Protein AF-A0A661D6W8-F1 (afdb_monomer_lite)

pLDDT: mean 96.56, std 1.64, range [89.19, 98.56]

Fo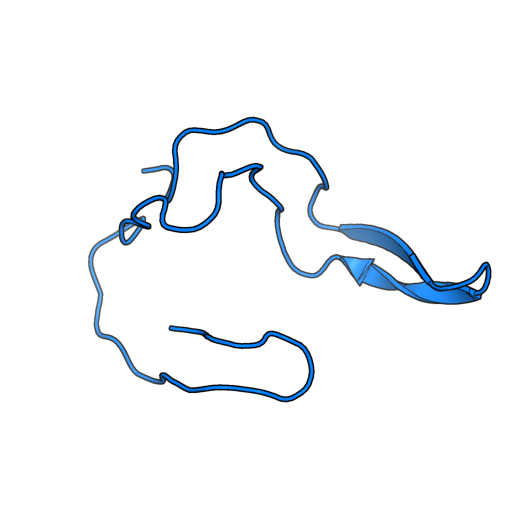ldseek 3Di:
DAFAPADWDFDAQQFDDDPNHTDGGDNDIDGDDDPPGGTHDPDDDDDPDWDQDPPPGTDD

Secondary structure (DSSP, 8-state):
--SS---EEE-TT-EEEETTEEEEEP-S-EE---TT-----SS-------EEETTTEEE-

Radius of gyration: 13.53 Å; chains: 1; bounding box: 23×24×39 Å

Sequence (60 aa):
MQPVKGRFTSSFGEQSYFNGQRRNPHTGLDIAAALGTPVAAPAAGKVVNTGHYFFTGEAV

Structure (mmCIF, N/CA/C/O backbone):
data_AF-A0A661D6W8-F1
#
_entry.id   AF-A0A661D6W8-F1
#
loop_
_atom_site.group_PDB
_atom_site.id
_atom_site.type_symbol
_atom_site.label_atom_id
_atom_site.label_alt_id
_atom_site.label_comp_id
_atom_site.label_asym_id
_atom_site.label_entity_id
_atom_site.label_seq_id
_atom_site.pdbx_PDB_ins_code
_atom_site.Cartn_x
_atom_site.Cartn_y
_atom_site.Cartn_z
_atom_site.occupancy
_atom_site.B_iso_or_equiv
_atom_site.auth_seq_id
_atom_site.auth_comp_id
_atom_site.auth_asym_id
_atom_site.auth_atom_id
_atom_site.pdbx_PDB_model_num
ATOM 1 N N . MET A 1 1 ? -5.457 4.704 -13.788 1.00 89.19 1 MET A N 1
ATOM 2 C CA . MET A 1 1 ? -6.689 4.068 -13.254 1.00 89.19 1 MET A CA 1
ATOM 3 C C . MET A 1 1 ? -6.489 3.825 -11.759 1.00 89.19 1 MET A C 1
ATOM 5 O O . MET A 1 1 ? -5.345 3.656 -11.362 1.00 89.19 1 MET A O 1
ATOM 9 N N . GLN A 1 2 ? -7.536 3.831 -10.928 1.00 93.50 2 GLN A N 1
ATOM 10 C CA . GLN A 1 2 ? -7.414 3.397 -9.527 1.00 93.50 2 GLN A CA 1
ATOM 11 C C . GLN A 1 2 ? -7.260 1.858 -9.463 1.00 93.50 2 GLN A C 1
ATOM 1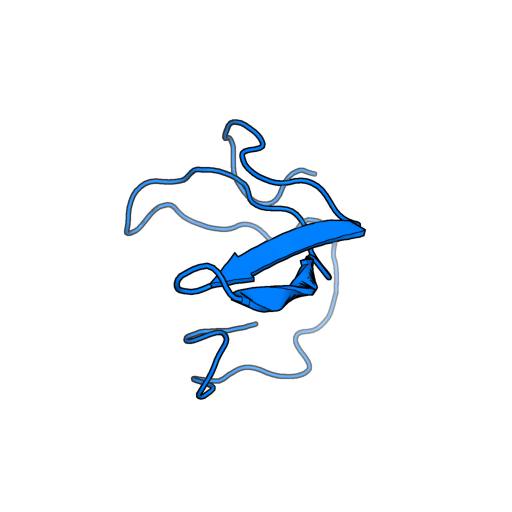3 O O . GLN A 1 2 ? -8.034 1.184 -10.143 1.00 93.50 2 GLN A O 1
ATOM 18 N N . PRO A 1 3 ? -6.325 1.293 -8.666 1.00 96.88 3 PRO A N 1
ATOM 19 C CA . PRO A 1 3 ? -6.093 -0.159 -8.610 1.00 96.88 3 PRO A CA 1
ATOM 20 C C . PRO A 1 3 ? -7.296 -0.979 -8.127 1.00 96.88 3 PRO A C 1
ATOM 22 O O . PRO A 1 3 ? -7.490 -2.115 -8.549 1.00 96.88 3 PRO A O 1
ATOM 25 N N . VAL A 1 4 ? -8.107 -0.395 -7.242 1.00 97.50 4 VAL A N 1
ATOM 26 C CA . VAL A 1 4 ? -9.322 -0.990 -6.671 1.00 97.50 4 VAL A CA 1
ATOM 27 C C . VAL A 1 4 ? -10.371 0.103 -6.513 1.00 97.50 4 VAL A C 1
ATOM 29 O O . VAL A 1 4 ? -10.037 1.222 -6.132 1.00 97.50 4 VAL A O 1
ATOM 32 N N . LYS A 1 5 ? -11.649 -0.203 -6.763 1.00 95.25 5 LYS A N 1
ATOM 33 C CA . LYS A 1 5 ? -12.748 0.707 -6.409 1.00 95.25 5 LYS A CA 1
ATOM 34 C C . LYS A 1 5 ? -12.964 0.675 -4.894 1.00 95.25 5 LYS A C 1
ATOM 36 O O . LYS A 1 5 ? -13.341 -0.363 -4.362 1.00 95.25 5 LYS A O 1
ATOM 41 N N . GLY A 1 6 ? -12.781 1.805 -4.218 1.00 94.81 6 GLY A N 1
ATOM 42 C CA . GLY A 1 6 ? -12.983 1.897 -2.773 1.00 94.81 6 GLY A CA 1
ATOM 43 C C . GLY A 1 6 ? -12.733 3.297 -2.225 1.00 94.81 6 GLY A C 1
ATOM 44 O O . GLY A 1 6 ? -12.168 4.155 -2.909 1.00 94.81 6 GLY A O 1
ATOM 45 N N . ARG A 1 7 ? -13.171 3.528 -0.983 1.00 96.50 7 ARG A N 1
ATOM 46 C CA . ARG A 1 7 ? -12.945 4.789 -0.264 1.00 96.50 7 ARG A CA 1
ATOM 47 C C . ARG A 1 7 ? -11.490 4.873 0.196 1.00 96.50 7 ARG A C 1
ATOM 49 O O . ARG A 1 7 ? -10.959 3.885 0.699 1.00 96.50 7 ARG A O 1
ATOM 56 N N . PHE A 1 8 ? -10.890 6.058 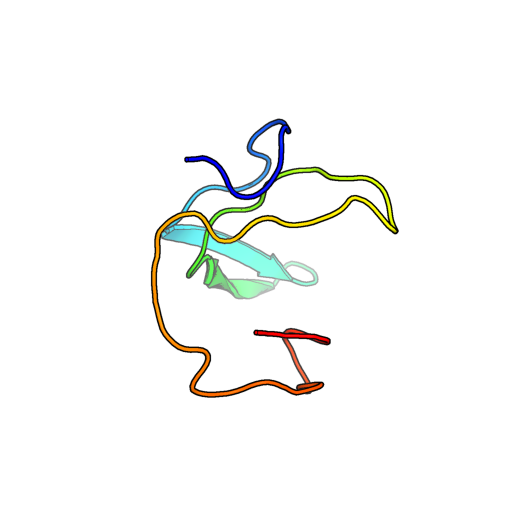0.101 1.00 95.69 8 PHE A N 1
ATOM 57 C CA . PHE A 1 8 ? -9.605 6.337 0.740 1.00 95.69 8 PHE A CA 1
ATOM 58 C C . PHE A 1 8 ? -9.766 6.389 2.256 1.00 95.69 8 PHE A C 1
ATOM 60 O O . PHE A 1 8 ? -10.606 7.132 2.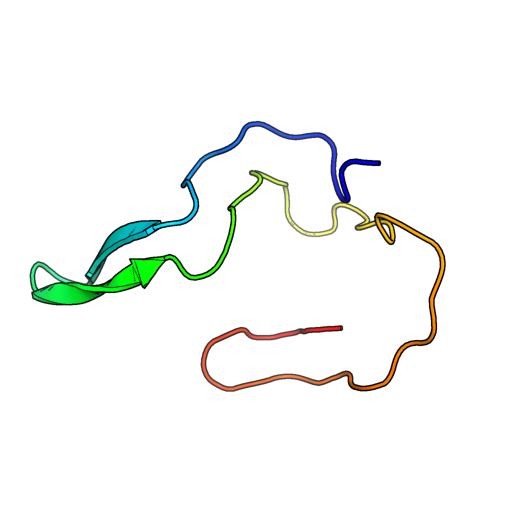766 1.00 95.69 8 PHE A O 1
ATOM 67 N N . THR A 1 9 ? -8.998 5.574 2.969 1.00 95.56 9 THR A N 1
ATOM 68 C CA . THR A 1 9 ? -9.092 5.462 4.432 1.00 95.56 9 THR A CA 1
ATOM 69 C C . THR A 1 9 ? -7.915 6.073 5.167 1.00 95.56 9 THR A C 1
ATOM 71 O O . THR A 1 9 ? -8.111 6.531 6.286 1.00 95.56 9 THR A O 1
ATOM 74 N N . SER A 1 10 ? -6.738 6.127 4.545 1.00 93.25 10 SER A N 1
ATOM 75 C CA . SER A 1 10 ? -5.572 6.851 5.054 1.00 93.25 10 SER A CA 1
ATOM 76 C C . SER A 1 10 ? -4.780 7.432 3.892 1.00 93.25 10 SER A C 1
ATOM 78 O O . SER A 1 10 ? -4.592 6.766 2.872 1.00 93.25 10 SER A O 1
ATOM 80 N N . SER A 1 11 ? -4.348 8.683 4.036 1.00 94.94 11 SER A N 1
ATOM 81 C CA . SER A 1 11 ? -3.669 9.433 2.974 1.00 94.94 11 SER A CA 1
ATOM 82 C C . SER A 1 11 ? -2.148 9.333 3.066 1.00 94.94 11 SER A C 1
ATOM 84 O O . SER A 1 11 ? -1.579 9.125 4.137 1.00 94.94 11 SER A O 1
ATOM 86 N N . PHE A 1 12 ? -1.479 9.577 1.940 1.00 96.06 12 PHE A N 1
ATOM 87 C CA . PHE A 1 12 ? -0.026 9.722 1.903 1.00 96.06 12 PHE A CA 1
ATOM 88 C C . PHE A 1 12 ? 0.454 10.844 2.829 1.00 96.06 12 PHE A C 1
ATOM 90 O O . PHE A 1 12 ? -0.104 11.942 2.837 1.00 96.06 12 PHE A O 1
ATOM 97 N N . GLY A 1 13 ? 1.513 10.570 3.592 1.00 96.25 13 GLY A N 1
ATOM 98 C CA . GLY A 1 13 ? 2.115 11.508 4.538 1.00 96.25 13 GLY A CA 1
ATOM 99 C C . GLY A 1 13 ? 1.366 11.637 5.865 1.00 96.25 13 GLY A C 1
ATOM 100 O O . GLY A 1 13 ? 1.826 12.363 6.747 1.00 96.25 13 GLY A O 1
ATOM 101 N N . GLU A 1 14 ? 0.248 10.931 6.047 1.00 96.62 14 GLU A N 1
ATOM 102 C CA . GLU A 1 14 ? -0.488 10.935 7.306 1.00 96.62 14 GLU A CA 1
ATOM 103 C C . GLU A 1 14 ? 0.358 10.351 8.447 1.00 96.62 14 GLU A C 1
ATOM 105 O O . GLU A 1 14 ? 1.043 9.334 8.304 1.00 96.62 14 GLU A O 1
ATOM 110 N N . GLN A 1 15 ? 0.336 11.004 9.608 1.00 96.94 15 GLN A N 1
ATOM 111 C CA . GLN A 1 15 ? 1.126 10.576 10.753 1.00 96.94 15 GLN A CA 1
ATOM 112 C C . GLN A 1 15 ? 0.568 9.278 11.354 1.00 96.94 15 GLN A C 1
ATOM 114 O O . GLN A 1 15 ? -0.506 9.278 11.947 1.00 96.94 15 GLN A O 1
ATOM 119 N N . SER A 1 16 ? 1.341 8.190 11.295 1.00 94.62 16 SER A N 1
ATOM 120 C CA . SER A 1 16 ? 0.945 6.914 11.900 1.00 94.62 16 SER A CA 1
ATOM 121 C C . SER A 1 16 ? 1.248 6.850 13.400 1.00 94.62 16 SER A C 1
ATOM 123 O O . SER A 1 16 ? 2.284 7.347 13.868 1.00 94.62 16 SER A O 1
ATOM 125 N N . TYR A 1 17 ? 0.366 6.175 14.136 1.00 95.81 17 TYR A N 1
ATOM 126 C CA . TYR A 1 17 ? 0.531 5.831 15.547 1.00 95.81 17 TYR A CA 1
ATOM 127 C C . TYR A 1 17 ? 0.183 4.359 15.760 1.00 95.81 17 TYR A C 1
ATOM 129 O O . TYR A 1 17 ? -0.936 3.947 15.469 1.00 95.81 17 TYR A O 1
ATOM 137 N N . PHE A 1 18 ? 1.113 3.574 16.304 1.00 93.94 18 PHE A N 1
ATOM 138 C CA . PHE A 1 18 ? 0.883 2.163 16.637 1.00 93.94 18 PHE A CA 1
ATOM 139 C C . PHE A 1 18 ? 1.002 1.976 18.143 1.00 93.94 18 PHE A C 1
ATOM 141 O O . PHE A 1 18 ? 2.019 2.343 18.732 1.00 93.94 18 PHE A O 1
ATOM 148 N N . ASN A 1 19 ? -0.046 1.431 18.767 1.00 96.31 19 ASN A N 1
ATOM 149 C CA . ASN A 1 19 ? -0.134 1.241 20.220 1.00 96.31 19 ASN A CA 1
ATOM 150 C C . ASN A 1 19 ? 0.195 2.529 21.007 1.00 96.31 19 ASN A C 1
ATOM 152 O O . ASN A 1 19 ? 0.939 2.505 21.983 1.00 96.31 19 ASN A O 1
ATOM 156 N N . GLY A 1 20 ? -0.302 3.676 20.527 1.00 96.25 20 GLY A N 1
ATOM 157 C CA . GLY A 1 20 ? -0.070 4.999 21.124 1.00 96.25 20 GLY A CA 1
ATOM 158 C C . GLY A 1 20 ? 1.294 5.634 20.825 1.00 96.25 20 GLY A C 1
ATOM 159 O O . GLY A 1 20 ? 1.521 6.785 21.186 1.00 96.25 20 GLY A O 1
ATOM 160 N N . GLN A 1 21 ? 2.205 4.939 20.140 1.00 97.38 21 GLN A N 1
ATOM 161 C CA . GLN A 1 21 ? 3.534 5.458 19.818 1.00 97.38 21 GLN A CA 1
ATOM 162 C C . GLN A 1 21 ? 3.583 6.030 18.405 1.00 97.38 21 GLN A C 1
ATOM 164 O O . GLN A 1 21 ? 3.175 5.369 17.448 1.00 97.38 21 GLN A O 1
ATOM 169 N N . ARG A 1 22 ? 4.149 7.234 18.266 1.00 96.62 22 ARG A N 1
ATOM 170 C CA . ARG A 1 22 ? 4.407 7.857 16.964 1.00 96.62 22 ARG A CA 1
ATOM 171 C C . ARG A 1 22 ? 5.347 6.977 16.134 1.00 96.62 22 ARG A C 1
ATOM 173 O O . ARG A 1 22 ? 6.385 6.537 16.626 1.00 96.62 22 ARG A O 1
ATOM 180 N N . ARG A 1 23 ? 4.995 6.739 14.872 1.00 95.44 23 ARG A N 1
ATOM 181 C CA . ARG A 1 23 ? 5.806 5.984 13.902 1.00 95.44 23 ARG A CA 1
ATOM 182 C C . ARG A 1 23 ? 6.131 6.838 12.682 1.00 95.44 23 ARG A C 1
ATOM 184 O O . ARG A 1 23 ? 5.877 8.042 12.678 1.00 95.44 23 ARG A O 1
ATOM 191 N N . ASN A 1 24 ? 6.752 6.244 11.671 1.00 96.06 24 ASN A N 1
ATOM 192 C CA . ASN A 1 24 ? 6.966 6.949 10.412 1.00 96.06 24 ASN A CA 1
ATOM 193 C C . ASN A 1 24 ? 5.609 7.331 9.792 1.00 96.06 24 ASN A C 1
ATOM 195 O O . ASN A 1 24 ? 4.633 6.607 9.997 1.00 96.06 24 ASN A O 1
ATOM 199 N N . PRO A 1 25 ? 5.523 8.458 9.069 1.00 96.69 25 PRO A N 1
ATOM 200 C CA . PRO A 1 25 ? 4.336 8.785 8.291 1.00 96.69 25 PRO A CA 1
ATOM 201 C C . PRO A 1 25 ? 4.003 7.690 7.274 1.00 96.69 25 PRO A C 1
ATOM 203 O O . PRO A 1 25 ? 4.885 6.951 6.831 1.00 96.69 25 PRO A O 1
ATOM 206 N N . HIS A 1 26 ? 2.736 7.615 6.884 1.00 96.75 26 HIS A N 1
ATOM 207 C CA . HIS A 1 26 ? 2.252 6.668 5.897 1.00 96.75 26 HIS A CA 1
ATOM 208 C C . HIS A 1 26 ? 2.896 6.954 4.530 1.00 96.75 26 HIS A C 1
ATOM 210 O O . HIS A 1 26 ? 2.713 8.021 3.945 1.00 96.75 26 HIS A O 1
ATOM 216 N N . THR A 1 27 ? 3.673 6.000 4.017 1.00 96.31 27 THR A N 1
ATOM 217 C CA . THR A 1 27 ? 4.405 6.129 2.746 1.00 96.31 27 THR A CA 1
ATOM 218 C C . THR A 1 27 ? 3.567 5.762 1.517 1.00 96.31 27 THR A C 1
ATOM 220 O O . THR A 1 27 ? 4.106 5.701 0.415 1.00 96.31 27 THR A O 1
ATOM 223 N N . GLY A 1 28 ? 2.272 5.494 1.695 1.00 95.19 28 GLY A N 1
ATOM 224 C CA . GLY A 1 28 ? 1.349 5.034 0.663 1.00 95.19 28 GLY A CA 1
ATOM 225 C C . GLY A 1 28 ? -0.031 5.678 0.788 1.00 95.19 28 GLY A C 1
ATOM 226 O O . GLY A 1 28 ? -0.192 6.716 1.421 1.00 95.19 28 GLY A O 1
ATOM 227 N N . LEU A 1 29 ? -1.020 5.072 0.140 1.00 95.75 29 LEU A N 1
ATOM 228 C CA . LEU A 1 29 ? -2.426 5.466 0.183 1.00 95.75 29 LEU A CA 1
ATOM 229 C C . LEU A 1 29 ? -3.250 4.204 0.418 1.00 95.75 29 LEU A C 1
ATOM 231 O O . LEU A 1 29 ? -3.127 3.251 -0.353 1.00 95.75 29 LEU A O 1
ATOM 235 N N . ASP A 1 30 ? -4.138 4.237 1.407 1.00 96.81 30 ASP A N 1
ATOM 236 C CA . ASP A 1 30 ? -5.000 3.098 1.709 1.00 96.81 30 ASP A CA 1
ATOM 237 C C . ASP A 1 30 ? -6.352 3.238 1.019 1.00 96.81 30 ASP A C 1
ATOM 239 O O . ASP A 1 30 ? -7.045 4.253 1.151 1.00 96.81 30 ASP A O 1
ATOM 243 N N . ILE A 1 31 ? -6.750 2.177 0.320 1.00 97.62 31 ILE A N 1
ATOM 244 C CA . ILE A 1 31 ? -8.069 2.029 -0.293 1.00 97.62 31 ILE A CA 1
ATOM 245 C C . ILE A 1 31 ? -8.771 0.873 0.418 1.00 97.62 31 ILE A C 1
ATOM 247 O O . ILE A 1 31 ? -8.303 -0.262 0.363 1.00 97.62 31 ILE A O 1
ATOM 251 N N . ALA A 1 32 ? -9.910 1.140 1.061 1.00 97.62 32 ALA A N 1
ATOM 252 C CA . ALA A 1 32 ? -10.692 0.084 1.698 1.00 97.62 32 ALA A CA 1
ATOM 253 C C . ALA A 1 32 ? -11.214 -0.921 0.661 1.00 97.62 32 ALA A C 1
ATOM 255 O O . ALA A 1 32 ? -11.890 -0.535 -0.297 1.00 97.62 32 ALA A O 1
ATOM 256 N N . ALA A 1 33 ? -10.951 -2.206 0.899 1.00 97.38 33 ALA A N 1
ATOM 257 C CA . ALA A 1 33 ? -11.393 -3.319 0.069 1.00 97.38 33 ALA A CA 1
ATOM 258 C C . ALA A 1 33 ? -11.660 -4.559 0.938 1.00 97.38 33 ALA A C 1
ATOM 260 O O . ALA A 1 33 ? -10.994 -4.766 1.953 1.00 97.38 33 ALA A O 1
ATOM 261 N N . ALA A 1 34 ? -12.634 -5.385 0.553 1.00 97.69 34 ALA A N 1
ATOM 262 C CA . ALA A 1 34 ? -12.872 -6.667 1.216 1.00 97.69 34 ALA A CA 1
ATOM 263 C C . ALA A 1 34 ? -11.778 -7.683 0.840 1.00 97.69 34 ALA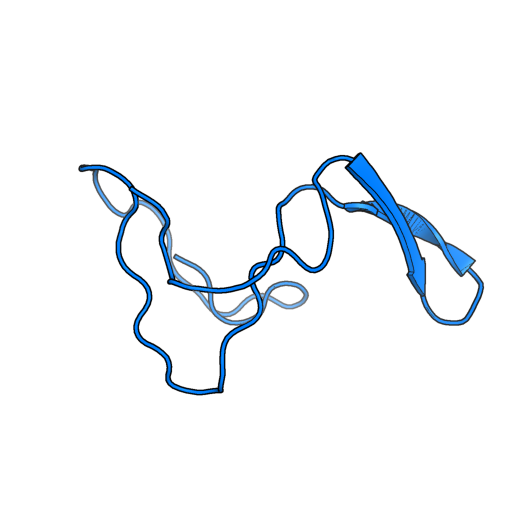 A C 1
ATOM 265 O O . ALA A 1 34 ? -11.201 -7.600 -0.249 1.00 97.69 34 ALA A O 1
ATOM 266 N N . LEU A 1 35 ? -11.518 -8.669 1.703 1.00 97.38 35 LEU A N 1
ATOM 267 C CA . LEU A 1 35 ? -10.586 -9.757 1.393 1.00 97.38 35 LEU A CA 1
ATOM 268 C C . LEU A 1 35 ? -10.986 -10.459 0.083 1.00 97.38 35 LEU A C 1
ATOM 270 O O . LEU A 1 35 ? -12.161 -10.748 -0.137 1.00 97.38 35 LEU A O 1
ATOM 274 N N . GLY A 1 36 ? -10.004 -10.720 -0.784 1.00 96.62 36 GLY A N 1
ATOM 275 C CA . GLY A 1 36 ? -10.220 -11.340 -2.094 1.00 96.62 36 GLY A CA 1
ATOM 276 C C . GLY A 1 36 ? -10.675 -10.379 -3.198 1.00 96.62 36 GLY A C 1
ATOM 277 O O . GLY A 1 36 ? -10.897 -10.822 -4.323 1.00 96.62 36 GLY A O 1
ATOM 278 N N . THR A 1 37 ? -10.799 -9.075 -2.921 1.00 98.12 37 THR A N 1
ATOM 279 C CA . THR A 1 37 ? -11.083 -8.078 -3.966 1.00 98.12 37 THR A CA 1
ATOM 280 C C . THR A 1 37 ? -9.936 -8.048 -4.988 1.00 98.12 37 THR A C 1
ATOM 282 O O . THR A 1 37 ? -8.793 -7.824 -4.586 1.00 98.12 37 THR A O 1
ATOM 285 N N . PRO A 1 38 ? -10.199 -8.227 -6.298 1.00 97.25 38 PRO A N 1
ATOM 286 C CA . PRO A 1 38 ? -9.156 -8.142 -7.316 1.00 97.25 38 PRO A CA 1
ATOM 287 C C . PRO A 1 38 ? -8.503 -6.755 -7.371 1.00 97.25 38 PRO A C 1
ATOM 289 O O . PRO A 1 38 ? -9.198 -5.737 -7.369 1.00 97.25 38 PRO A O 1
ATOM 292 N N . VAL A 1 39 ? -7.172 -6.728 -7.483 1.00 97.56 39 VAL A N 1
ATOM 293 C CA . VAL A 1 39 ? -6.366 -5.508 -7.640 1.00 97.56 39 VAL A CA 1
ATOM 294 C C . VAL A 1 39 ? -5.847 -5.431 -9.074 1.00 97.56 39 VAL A C 1
ATOM 296 O O . VAL A 1 39 ? -5.184 -6.350 -9.551 1.00 97.56 39 VAL A O 1
ATOM 299 N N . ALA A 1 40 ? -6.148 -4.338 -9.774 1.00 97.62 40 ALA A N 1
ATOM 300 C CA . ALA A 1 40 ? -5.667 -4.085 -11.128 1.00 97.62 40 ALA A CA 1
ATOM 301 C C . ALA A 1 40 ? -4.394 -3.227 -11.126 1.00 97.62 40 ALA A C 1
ATOM 303 O O . ALA A 1 40 ? -4.240 -2.314 -10.313 1.00 97.62 40 ALA A O 1
ATOM 304 N N . ALA A 1 41 ? -3.507 -3.460 -12.096 1.00 97.81 41 ALA A N 1
ATOM 305 C CA . ALA A 1 41 ? -2.378 -2.569 -12.337 1.00 97.81 41 ALA A CA 1
ATOM 306 C C . ALA A 1 41 ? -2.893 -1.174 -12.759 1.00 97.81 41 ALA A C 1
ATOM 308 O O . ALA A 1 41 ? -3.675 -1.072 -13.710 1.00 97.81 41 ALA A O 1
ATOM 309 N N . PRO A 1 42 ? -2.472 -0.080 -12.097 1.00 96.69 42 PRO A N 1
ATOM 310 C CA . PRO A 1 42 ? -2.995 1.257 -12.391 1.00 96.69 42 PRO A CA 1
ATOM 311 C C . PRO A 1 42 ? -2.544 1.812 -13.752 1.00 96.69 42 PRO A C 1
ATOM 313 O O . PRO A 1 42 ? -3.172 2.753 -14.260 1.00 96.69 42 PRO A O 1
ATOM 316 N N . ALA A 1 43 ? -1.468 1.247 -14.310 1.00 97.81 43 ALA A N 1
ATOM 317 C CA . ALA A 1 43 ? -0.856 1.568 -15.595 1.00 97.81 43 ALA A CA 1
ATOM 318 C C . ALA A 1 43 ? -0.099 0.344 -16.155 1.00 97.81 43 ALA A C 1
ATOM 320 O O . ALA A 1 43 ? 0.173 -0.611 -15.426 1.00 97.81 43 ALA A O 1
ATOM 321 N N . ALA A 1 44 ? 0.251 0.377 -17.445 1.00 98.12 44 ALA A N 1
ATOM 322 C CA . ALA A 1 44 ? 1.078 -0.654 -18.073 1.00 98.12 44 ALA A CA 1
ATOM 323 C C . ALA A 1 44 ? 2.518 -0.632 -17.527 1.00 98.12 44 ALA A C 1
ATOM 325 O O . ALA A 1 44 ? 3.073 0.436 -17.268 1.00 98.12 44 ALA A O 1
ATOM 326 N N . GLY A 1 45 ? 3.137 -1.806 -17.391 1.00 97.25 45 GLY A N 1
ATOM 327 C CA . GLY A 1 45 ? 4.497 -1.941 -16.877 1.00 97.25 45 GLY A CA 1
ATOM 328 C C . GLY A 1 45 ? 4.977 -3.390 -16.861 1.00 97.25 45 GLY A C 1
ATOM 329 O O . GLY A 1 45 ? 4.315 -4.284 -17.389 1.00 97.25 45 GLY A O 1
ATOM 330 N N . LYS A 1 46 ? 6.138 -3.617 -16.244 1.00 98.56 46 LYS A N 1
ATOM 331 C CA . LYS A 1 46 ? 6.709 -4.946 -16.012 1.00 98.56 46 LYS A CA 1
ATOM 332 C C . LYS A 1 46 ? 6.846 -5.163 -14.510 1.00 98.56 46 LYS A C 1
ATOM 334 O O . LYS A 1 46 ? 7.414 -4.317 -13.828 1.00 98.56 46 LYS A O 1
ATOM 339 N N . VAL A 1 47 ? 6.368 -6.302 -14.019 1.00 98.31 47 VAL A N 1
ATOM 340 C CA . VAL A 1 47 ? 6.600 -6.714 -12.631 1.00 98.31 47 VAL A CA 1
ATOM 341 C C . VAL A 1 47 ? 8.090 -7.007 -12.459 1.00 98.31 47 VAL A C 1
ATOM 343 O O . VAL A 1 47 ? 8.661 -7.799 -13.213 1.00 98.31 47 VAL A O 1
ATOM 346 N N . VAL A 1 48 ? 8.726 -6.336 -11.502 1.00 98.38 48 VAL A N 1
ATOM 347 C CA . VAL A 1 48 ? 10.162 -6.494 -11.205 1.00 98.38 48 VAL A CA 1
ATOM 348 C C . VAL A 1 48 ? 10.417 -7.213 -9.885 1.00 98.38 48 VAL A C 1
ATOM 350 O O . VAL A 1 48 ? 11.532 -7.672 -9.658 1.00 98.38 48 VAL A O 1
ATOM 353 N N . ASN A 1 49 ? 9.406 -7.314 -9.023 1.00 98.25 49 ASN A N 1
ATOM 354 C CA . ASN A 1 49 ? 9.513 -7.932 -7.713 1.00 98.25 49 ASN A CA 1
ATOM 355 C C . ASN A 1 49 ? 8.137 -8.418 -7.245 1.00 98.25 49 ASN A C 1
ATOM 357 O O . ASN A 1 49 ? 7.136 -7.773 -7.527 1.00 98.25 49 ASN A O 1
ATOM 361 N N . THR 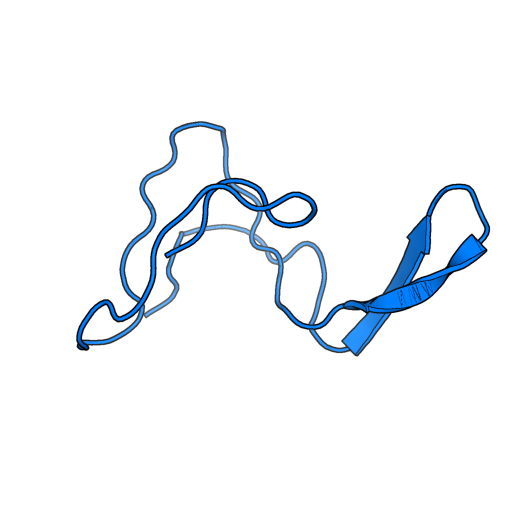A 1 50 ? 8.101 -9.536 -6.528 1.00 98.44 50 THR A N 1
ATOM 362 C CA . THR A 1 50 ? 6.906 -10.064 -5.857 1.00 98.44 50 THR A CA 1
ATOM 363 C C . THR A 1 50 ? 7.346 -10.840 -4.629 1.00 98.44 50 THR A C 1
ATOM 365 O O . THR A 1 50 ? 8.363 -11.537 -4.689 1.00 98.44 50 THR A O 1
ATOM 368 N N . GLY A 1 51 ? 6.576 -10.812 -3.548 1.00 98.31 51 GLY A N 1
ATOM 369 C CA . GLY A 1 51 ? 6.904 -11.633 -2.387 1.00 98.31 51 GLY A CA 1
ATOM 370 C C . GLY A 1 51 ? 6.002 -11.413 -1.188 1.00 98.31 51 GLY A C 1
ATOM 371 O O . GLY A 1 51 ? 5.096 -10.587 -1.217 1.00 98.31 51 GLY A O 1
ATOM 372 N N . HIS A 1 52 ? 6.286 -12.167 -0.127 1.00 98.50 52 HIS A N 1
ATOM 373 C CA . HIS A 1 52 ? 5.641 -12.031 1.172 1.00 98.50 52 HIS A CA 1
ATOM 374 C C . HIS A 1 52 ? 6.649 -11.469 2.183 1.00 98.50 52 HIS A C 1
ATOM 376 O O . HIS A 1 52 ? 7.557 -12.174 2.633 1.00 98.50 52 HIS A O 1
ATOM 382 N N . TYR A 1 53 ? 6.511 -10.191 2.527 1.00 97.94 53 TYR A N 1
ATOM 383 C CA . TYR A 1 53 ? 7.453 -9.469 3.385 1.00 97.94 53 TYR A CA 1
ATOM 384 C C . TYR A 1 53 ? 6.929 -9.310 4.809 1.00 97.94 53 TYR A C 1
ATOM 386 O O . TYR A 1 53 ? 5.726 -9.283 5.049 1.00 97.94 53 TYR A O 1
ATOM 394 N N . PHE A 1 54 ? 7.851 -9.132 5.756 1.00 97.69 54 PHE A N 1
ATOM 395 C CA . PHE A 1 54 ? 7.532 -9.069 7.184 1.00 97.69 54 PHE A CA 1
ATOM 396 C C . PHE A 1 54 ? 6.515 -7.972 7.552 1.00 97.69 54 PHE A C 1
ATOM 398 O O . PHE A 1 54 ? 5.650 -8.211 8.386 1.00 97.69 54 PHE A O 1
ATOM 405 N N . PHE A 1 55 ? 6.602 -6.786 6.935 1.00 93.25 55 PHE A N 1
ATOM 406 C CA . PHE A 1 55 ? 5.715 -5.660 7.262 1.00 93.25 55 PHE A CA 1
ATOM 407 C C . PHE A 1 55 ? 4.541 -5.481 6.296 1.00 93.25 55 PHE A C 1
ATOM 409 O O . PHE A 1 55 ? 3.446 -5.160 6.742 1.00 93.25 55 PHE A O 1
ATOM 416 N N . THR A 1 56 ? 4.754 -5.650 4.988 1.00 95.19 56 THR A N 1
ATOM 417 C CA . THR A 1 56 ? 3.728 -5.368 3.966 1.00 95.19 56 THR A CA 1
ATOM 418 C C . THR A 1 56 ? 2.887 -6.588 3.593 1.00 95.19 56 THR A C 1
ATOM 420 O O . THR A 1 56 ? 1.883 -6.425 2.912 1.00 95.19 56 THR A O 1
ATOM 423 N N . GLY A 1 57 ? 3.280 -7.799 4.009 1.00 97.69 57 GLY A N 1
ATOM 424 C CA . GLY A 1 57 ? 2.641 -9.034 3.556 1.00 97.69 57 GLY A CA 1
ATOM 425 C C . GLY A 1 57 ? 2.902 -9.298 2.071 1.00 97.69 57 GLY A C 1
ATOM 426 O O . GLY A 1 57 ? 4.013 -9.052 1.589 1.00 97.69 57 GLY A O 1
ATOM 427 N N . GLU A 1 58 ? 1.891 -9.810 1.363 1.00 97.94 58 GLU A N 1
ATOM 428 C CA . GLU A 1 58 ? 1.938 -10.029 -0.087 1.00 97.94 58 GLU A CA 1
ATOM 429 C C . GLU A 1 58 ? 2.055 -8.702 -0.847 1.00 97.94 58 GLU A C 1
ATOM 431 O O . GLU A 1 58 ? 1.232 -7.801 -0.686 1.00 97.94 58 GLU A O 1
ATOM 436 N N . ALA A 1 59 ? 3.079 -8.586 -1.691 1.00 97.50 59 ALA A N 1
ATOM 437 C CA . ALA A 1 59 ? 3.336 -7.400 -2.498 1.00 97.50 59 ALA A CA 1
ATOM 438 C C . ALA A 1 59 ? 3.759 -7.759 -3.929 1.00 97.50 59 ALA A C 1
ATOM 440 O O . ALA A 1 59 ? 4.349 -8.818 -4.177 1.00 97.50 59 ALA A O 1
ATOM 441 N N . VAL A 1 60 ? 3.460 -6.836 -4.846 1.00 96.50 60 VAL A N 1
ATOM 442 C CA . VAL A 1 60 ? 3.733 -6.869 -6.292 1.00 96.50 60 VAL A CA 1
ATOM 443 C C . VAL A 1 60 ? 4.126 -5.480 -6.785 1.00 96.50 60 VAL A C 1
ATOM 445 O O . VAL A 1 60 ? 3.634 -4.494 -6.189 1.00 96.50 60 VAL A O 1
#